Protein AF-A0A1Y4CMF0-F1 (afdb_monomer_lite)

Structure (mmCIF, N/CA/C/O backbone):
data_AF-A0A1Y4CMF0-F1
#
_entry.id   AF-A0A1Y4CMF0-F1
#
loop_
_atom_site.group_PDB
_atom_site.id
_atom_site.type_symbol
_atom_site.label_atom_id
_atom_site.label_alt_id
_atom_site.label_comp_id
_atom_site.label_asym_id
_atom_site.label_entity_id
_atom_site.label_seq_id
_atom_site.pdbx_PDB_ins_code
_atom_site.Cartn_x
_atom_site.Cartn_y
_atom_site.Cartn_z
_atom_site.occupancy
_atom_site.B_iso_or_equiv
_atom_site.auth_seq_id
_atom_site.auth_comp_id
_atom_site.auth_asym_id
_atom_site.auth_atom_id
_atom_site.pdbx_PDB_model_num
ATOM 1 N N . MET A 1 1 ? 15.851 -18.971 -7.018 1.00 60.12 1 MET A N 1
ATOM 2 C CA . MET A 1 1 ? 14.912 -17.950 -6.516 1.00 60.12 1 MET A CA 1
ATOM 3 C C . MET A 1 1 ? 15.760 -16.746 -6.165 1.00 60.12 1 MET A C 1
ATOM 5 O O . MET A 1 1 ? 16.610 -16.897 -5.301 1.00 60.12 1 MET A O 1
ATOM 9 N N . LEU A 1 2 ? 15.654 -15.646 -6.912 1.00 71.19 2 LEU A N 1
ATOM 10 C CA . LEU A 1 2 ? 16.376 -14.418 -6.572 1.00 71.19 2 LEU A CA 1
ATOM 11 C C . LEU A 1 2 ? 15.501 -13.644 -5.585 1.00 71.19 2 LEU A C 1
ATOM 13 O O . LEU A 1 2 ? 14.331 -13.408 -5.888 1.00 71.19 2 LEU A O 1
ATOM 17 N N . VAL A 1 3 ? 16.034 -13.319 -4.412 1.00 79.56 3 VAL A N 1
ATOM 18 C CA . VAL A 1 3 ? 15.354 -12.438 -3.461 1.00 79.56 3 VAL A CA 1
ATOM 19 C C . VAL A 1 3 ? 15.699 -11.001 -3.836 1.00 79.56 3 VAL A C 1
ATOM 21 O O . VAL A 1 3 ? 16.841 -10.703 -4.190 1.00 79.56 3 VAL A O 1
ATOM 24 N N . HIS A 1 4 ? 14.688 -10.139 -3.836 1.00 84.56 4 HIS A N 1
ATOM 25 C CA . HIS A 1 4 ? 14.832 -8.727 -4.148 1.00 84.56 4 HIS A CA 1
ATOM 26 C C . HIS A 1 4 ? 14.362 -7.886 -2.969 1.00 84.56 4 HIS A C 1
ATOM 28 O O . HIS A 1 4 ? 13.234 -8.056 -2.500 1.00 84.56 4 HIS A O 1
ATOM 34 N N . ASP A 1 5 ? 15.187 -6.926 -2.573 1.00 87.62 5 ASP A N 1
ATOM 35 C CA . ASP A 1 5 ? 14.797 -5.888 -1.634 1.00 87.62 5 ASP A CA 1
ATOM 36 C C . ASP A 1 5 ? 13.963 -4.831 -2.349 1.00 87.62 5 ASP A C 1
ATOM 38 O O . ASP A 1 5 ? 14.288 -4.405 -3.459 1.00 87.62 5 ASP A O 1
ATOM 42 N N . CYS A 1 6 ? 12.887 -4.391 -1.697 1.00 88.88 6 CYS A N 1
ATOM 43 C CA . CYS A 1 6 ? 12.067 -3.265 -2.129 1.00 88.88 6 CYS A CA 1
ATOM 44 C C . CYS A 1 6 ? 12.026 -2.223 -1.012 1.00 88.88 6 CYS A C 1
ATOM 46 O O . CYS A 1 6 ? 11.467 -2.474 0.057 1.00 88.88 6 CYS A O 1
ATOM 48 N N . THR A 1 7 ? 12.594 -1.045 -1.260 1.00 91.62 7 THR A N 1
ATOM 49 C CA . THR A 1 7 ? 12.693 0.034 -0.275 1.00 91.62 7 THR A CA 1
ATOM 50 C C . THR A 1 7 ? 11.970 1.287 -0.748 1.00 91.62 7 THR A C 1
ATOM 52 O O . THR A 1 7 ? 11.871 1.575 -1.945 1.00 91.62 7 THR A O 1
ATOM 55 N N . LEU A 1 8 ? 11.442 2.048 0.210 1.00 90.81 8 LEU A N 1
ATOM 56 C CA . LEU A 1 8 ? 10.960 3.399 -0.035 1.00 90.81 8 LEU A CA 1
ATOM 57 C C . LEU A 1 8 ? 12.124 4.365 0.251 1.00 90.81 8 LEU A C 1
ATOM 59 O O . LEU A 1 8 ? 12.600 4.382 1.393 1.00 90.81 8 LEU A O 1
ATOM 63 N N . PRO A 1 9 ? 12.602 5.134 -0.748 1.00 89.88 9 PRO A N 1
ATOM 64 C CA . PRO A 1 9 ? 13.748 6.025 -0.580 1.00 89.88 9 PRO A CA 1
ATOM 65 C C . PRO A 1 9 ? 13.591 6.966 0.615 1.00 89.88 9 PRO A C 1
ATOM 67 O O . PRO A 1 9 ? 12.479 7.365 0.956 1.00 89.88 9 PRO A O 1
ATOM 70 N N . ASP A 1 10 ? 14.714 7.298 1.251 1.00 88.50 10 ASP A N 1
ATOM 71 C CA . ASP A 1 10 ? 14.794 8.227 2.389 1.00 88.50 10 ASP A CA 1
ATOM 72 C C . ASP A 1 10 ? 14.026 7.790 3.650 1.00 88.50 10 ASP A C 1
ATOM 74 O O . ASP A 1 10 ? 13.872 8.559 4.601 1.00 88.50 10 ASP A O 1
ATOM 78 N N . THR A 1 11 ? 13.584 6.530 3.708 1.00 86.44 11 THR A N 1
ATOM 79 C CA . THR A 1 11 ? 12.914 5.959 4.879 1.00 86.44 11 THR A CA 1
ATOM 80 C C . THR A 1 11 ? 13.640 4.716 5.381 1.00 86.44 11 THR A C 1
ATOM 82 O O . THR A 1 11 ? 14.159 3.920 4.605 1.00 86.44 11 THR A O 1
ATOM 85 N N . ARG A 1 12 ? 13.675 4.531 6.708 1.00 87.88 12 ARG A N 1
ATOM 86 C CA . ARG A 1 12 ? 14.168 3.281 7.322 1.00 87.88 12 ARG A CA 1
ATOM 87 C C . ARG A 1 12 ? 13.092 2.203 7.415 1.00 87.88 12 ARG A C 1
ATOM 89 O O . ARG A 1 12 ? 13.411 1.028 7.521 1.00 87.88 12 ARG A O 1
ATOM 96 N N . ALA A 1 13 ? 11.834 2.622 7.436 1.00 90.88 13 ALA A N 1
ATOM 97 C CA . ALA A 1 13 ? 10.668 1.762 7.479 1.00 90.88 13 ALA A CA 1
ATOM 98 C C . ALA A 1 13 ? 9.479 2.528 6.901 1.00 90.88 13 ALA A C 1
ATOM 100 O O . ALA A 1 13 ? 9.393 3.752 7.032 1.00 90.88 13 ALA A O 1
ATOM 101 N N . PHE A 1 14 ? 8.551 1.790 6.308 1.00 92.94 14 PHE A N 1
ATOM 102 C CA . PHE A 1 14 ? 7.302 2.319 5.782 1.00 92.94 14 PHE A CA 1
ATOM 103 C C . PHE A 1 14 ? 6.143 1.398 6.187 1.00 92.94 14 PHE A C 1
ATOM 105 O O . PHE A 1 14 ? 6.331 0.182 6.286 1.00 92.94 14 PHE A O 1
ATOM 112 N N . PRO A 1 15 ? 4.944 1.947 6.449 1.00 95.56 15 PRO A N 1
ATOM 113 C CA . PRO A 1 15 ? 3.799 1.133 6.810 1.00 95.56 15 PRO A CA 1
ATOM 114 C C . PRO A 1 15 ? 3.237 0.376 5.602 1.00 95.56 15 PRO A C 1
ATOM 116 O O . PRO A 1 15 ? 3.214 0.879 4.476 1.00 95.56 15 PRO A O 1
ATOM 119 N N . LEU A 1 16 ? 2.713 -0.819 5.872 1.00 97.25 16 LEU A N 1
ATOM 120 C CA . LEU A 1 16 ? 1.889 -1.581 4.940 1.00 97.25 16 LEU A CA 1
ATOM 121 C C . LEU A 1 16 ? 0.438 -1.527 5.405 1.00 97.25 16 LEU A C 1
ATOM 123 O O . LEU A 1 16 ? 0.131 -1.869 6.551 1.00 97.25 16 LEU A O 1
ATOM 127 N N . ALA A 1 17 ? -0.460 -1.122 4.512 1.00 98.06 17 ALA A N 1
ATOM 128 C CA . ALA A 1 17 ? -1.882 -1.146 4.799 1.00 98.06 17 ALA A CA 1
ATOM 129 C C . ALA A 1 17 ? -2.334 -2.578 5.080 1.00 98.06 17 ALA A C 1
ATOM 131 O O . ALA A 1 17 ? -2.047 -3.515 4.329 1.00 98.06 17 ALA A O 1
ATOM 132 N N . SER A 1 18 ? -3.033 -2.729 6.195 1.00 97.56 18 SER A N 1
ATOM 133 C CA . SER A 1 18 ? -3.462 -4.019 6.712 1.00 97.56 18 SER A CA 1
ATOM 134 C C . SER A 1 18 ? -4.867 -3.900 7.276 1.00 97.56 18 SER A C 1
ATOM 136 O O . SER A 1 18 ? -5.229 -2.866 7.839 1.00 97.56 18 SER A O 1
ATOM 138 N N . VAL A 1 19 ? -5.642 -4.969 7.133 1.00 97.06 19 VAL A N 1
ATOM 139 C CA . VAL A 1 19 ? -6.914 -5.149 7.838 1.00 97.06 19 VAL A CA 1
ATOM 140 C C . VAL A 1 19 ? -6.669 -6.002 9.076 1.00 97.06 19 VAL A C 1
ATOM 142 O O . VAL A 1 19 ? -5.856 -6.925 9.025 1.00 97.06 19 VAL A O 1
ATOM 145 N N . LEU A 1 20 ? -7.343 -5.681 10.178 1.00 97.25 20 LEU A N 1
ATOM 146 C CA . LEU A 1 20 ? -7.255 -6.397 11.449 1.00 97.25 20 LEU A CA 1
ATOM 147 C C . LEU A 1 20 ? -8.645 -6.908 11.820 1.00 97.25 20 LEU A C 1
ATOM 149 O O . LEU A 1 20 ? -9.606 -6.141 11.822 1.00 97.25 20 LEU A O 1
ATOM 153 N N . GLU A 1 21 ? -8.730 -8.180 12.183 1.00 97.56 21 GLU A N 1
ATOM 154 C CA . GLU A 1 21 ? -9.910 -8.774 12.798 1.00 97.56 21 GLU A CA 1
ATOM 155 C C . GLU A 1 21 ? -9.457 -9.618 13.997 1.00 97.56 21 GLU A C 1
ATOM 157 O O . GLU A 1 21 ? -8.680 -10.563 13.849 1.00 97.56 21 GLU A O 1
ATOM 162 N N . HIS A 1 22 ? -9.925 -9.258 15.196 1.00 96.56 22 HIS A N 1
ATOM 163 C CA . HIS A 1 22 ? -9.463 -9.825 16.470 1.00 96.56 22 HIS A CA 1
ATOM 164 C C . HIS A 1 22 ? -7.932 -9.746 16.639 1.00 96.56 22 HIS A C 1
ATOM 166 O O . HIS A 1 22 ? -7.378 -8.657 16.775 1.00 96.56 22 HIS A O 1
ATOM 172 N N . ASP A 1 23 ? -7.256 -10.896 16.656 1.00 96.81 23 ASP A N 1
ATOM 173 C CA . ASP A 1 23 ? -5.814 -11.074 16.827 1.00 96.81 23 ASP A CA 1
ATOM 174 C C . ASP A 1 23 ? -5.086 -11.361 15.502 1.00 96.81 23 ASP A C 1
ATOM 176 O O . ASP A 1 23 ? -3.887 -11.649 15.498 1.00 96.81 23 ASP A O 1
ATOM 180 N N . ARG A 1 24 ? -5.790 -11.286 14.363 1.00 97.69 24 ARG A N 1
ATOM 181 C CA . ARG A 1 24 ? -5.233 -11.578 13.037 1.00 97.69 24 ARG A CA 1
ATOM 182 C C . ARG A 1 24 ? -5.242 -10.341 12.167 1.00 97.69 24 ARG A C 1
ATOM 184 O O . ARG A 1 24 ? -6.255 -9.657 12.052 1.00 97.69 24 ARG A O 1
ATOM 191 N N . PHE A 1 25 ? -4.130 -10.111 11.480 1.00 97.56 25 PHE A N 1
ATOM 192 C CA . PHE A 1 25 ? -4.058 -9.103 10.434 1.00 97.56 25 PHE A CA 1
ATOM 193 C C . PHE A 1 25 ? -3.728 -9.735 9.084 1.00 97.56 25 PHE A C 1
ATOM 195 O O . PHE A 1 25 ? -3.097 -10.788 8.999 1.00 97.56 25 PHE A O 1
ATOM 202 N N . SER A 1 26 ? -4.168 -9.077 8.018 1.00 98.00 26 SER A N 1
ATOM 203 C CA . SER A 1 26 ? -3.800 -9.404 6.643 1.00 98.00 26 SER A CA 1
ATOM 204 C C . SER A 1 26 ? -3.302 -8.154 5.942 1.00 98.00 26 SER A C 1
ATOM 206 O O . SER A 1 26 ? -3.938 -7.102 6.012 1.00 98.00 26 SER A O 1
ATOM 208 N N . ILE A 1 27 ? -2.176 -8.280 5.245 1.00 98.12 27 ILE A N 1
ATOM 209 C CA . ILE A 1 27 ? -1.623 -7.203 4.426 1.00 98.12 27 ILE A CA 1
ATOM 210 C C . ILE A 1 27 ? -2.461 -7.080 3.156 1.00 98.12 27 ILE A C 1
ATOM 212 O O . ILE A 1 27 ? -2.679 -8.053 2.429 1.00 98.12 27 ILE A O 1
ATOM 216 N N . VAL A 1 28 ? -2.913 -5.864 2.871 1.00 98.00 28 VAL A N 1
ATOM 217 C CA . VAL A 1 28 ? -3.653 -5.564 1.649 1.00 98.00 28 VAL A CA 1
ATOM 218 C C . VAL A 1 28 ? -2.676 -5.513 0.481 1.00 98.00 28 VAL A C 1
ATOM 220 O O . VAL A 1 28 ? -1.608 -4.909 0.564 1.00 98.00 28 VAL A O 1
ATOM 223 N N . THR A 1 29 ? -3.044 -6.140 -0.635 1.00 97.44 29 THR A N 1
ATOM 224 C CA . THR A 1 29 ? -2.224 -6.169 -1.852 1.00 97.44 29 THR A CA 1
ATOM 225 C C . THR A 1 29 ? -2.942 -5.499 -3.019 1.00 97.44 29 THR A C 1
ATOM 227 O O . THR A 1 29 ? -4.149 -5.653 -3.198 1.00 97.44 29 THR A O 1
ATOM 230 N N . THR A 1 30 ? -2.190 -4.815 -3.873 1.00 97.25 30 THR A N 1
ATOM 231 C CA . THR A 1 30 ? -2.657 -4.114 -5.075 1.00 97.25 30 THR A CA 1
ATOM 232 C C . THR A 1 30 ? -1.958 -4.659 -6.333 1.00 97.25 30 THR A C 1
ATOM 234 O O . THR A 1 30 ? -1.215 -5.650 -6.271 1.00 97.25 30 THR A O 1
ATOM 237 N N . ARG A 1 31 ? -2.240 -4.058 -7.495 1.00 97.12 31 ARG A N 1
ATOM 238 C CA . ARG A 1 31 ? -1.471 -4.274 -8.728 1.00 97.12 31 ARG A CA 1
ATOM 239 C C . ARG A 1 31 ? -0.042 -3.745 -8.542 1.00 97.12 31 ARG A C 1
ATOM 241 O O . ARG A 1 31 ? 0.138 -2.742 -7.853 1.00 97.12 31 ARG A O 1
ATOM 248 N N . PRO A 1 32 ? 0.972 -4.391 -9.134 1.00 96.12 32 PRO A N 1
ATOM 249 C CA . PRO A 1 32 ? 2.341 -3.914 -9.023 1.00 96.12 32 PRO A CA 1
ATOM 250 C C . PRO A 1 32 ? 2.529 -2.594 -9.782 1.00 96.12 32 PRO A C 1
ATOM 252 O O . PRO A 1 32 ? 1.900 -2.363 -10.816 1.00 96.12 32 PRO A O 1
ATOM 255 N N . ASN A 1 33 ? 3.415 -1.738 -9.270 1.00 95.31 33 ASN A N 1
ATOM 256 C CA . ASN A 1 33 ? 3.958 -0.607 -10.023 1.00 95.31 33 ASN A CA 1
ATOM 257 C C . ASN A 1 33 ? 5.093 -1.082 -10.954 1.00 95.31 33 ASN A C 1
ATOM 259 O O . ASN A 1 33 ? 5.448 -2.262 -10.967 1.00 95.31 33 ASN A O 1
ATOM 263 N N . ALA A 1 34 ? 5.692 -0.158 -11.712 1.00 93.56 34 ALA A N 1
ATOM 264 C CA . ALA A 1 34 ? 6.783 -0.478 -12.635 1.00 93.56 34 ALA A CA 1
ATOM 265 C C . ALA A 1 34 ? 7.993 -1.136 -11.943 1.00 93.56 34 ALA A C 1
ATOM 267 O O . ALA A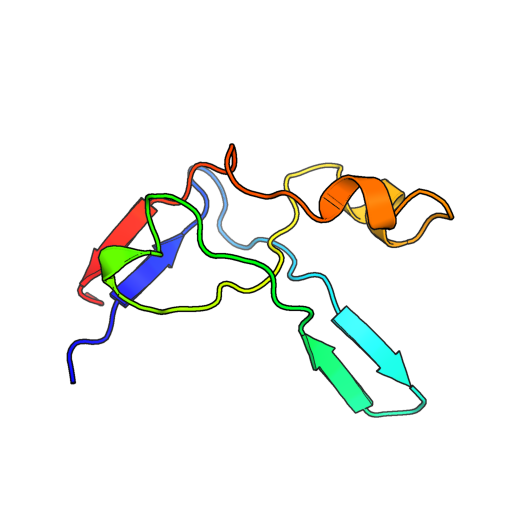 1 34 ? 8.606 -2.023 -12.531 1.00 93.56 34 ALA A O 1
ATOM 268 N N . SER A 1 35 ? 8.297 -0.752 -10.696 1.00 92.19 35 SER A N 1
ATOM 269 C CA . SER A 1 35 ? 9.402 -1.337 -9.929 1.00 92.19 35 SER A CA 1
ATOM 270 C C . SER A 1 35 ? 9.172 -2.814 -9.609 1.00 92.19 35 SER A C 1
ATOM 272 O O . SER A 1 35 ? 10.118 -3.582 -9.649 1.00 92.19 35 SER A O 1
ATOM 274 N N . VAL A 1 36 ? 7.935 -3.230 -9.310 1.00 93.12 36 VAL A N 1
ATOM 275 C CA . VAL A 1 36 ? 7.625 -4.601 -8.851 1.00 93.12 36 VAL A CA 1
ATOM 276 C C . VAL A 1 36 ? 7.135 -5.518 -9.979 1.00 93.12 36 VAL A C 1
ATOM 278 O O . VAL A 1 36 ? 7.292 -6.736 -9.893 1.00 93.12 36 VAL A O 1
ATOM 281 N N . ALA A 1 37 ? 6.567 -4.961 -11.053 1.00 93.62 37 ALA A N 1
ATOM 282 C CA . ALA A 1 37 ? 5.860 -5.725 -12.086 1.00 93.62 37 ALA A CA 1
ATOM 283 C C . ALA A 1 37 ? 6.729 -6.755 -12.825 1.00 93.62 37 ALA A C 1
ATOM 285 O O . ALA A 1 37 ? 6.207 -7.767 -13.287 1.00 93.62 37 ALA A O 1
ATOM 286 N N . SER A 1 38 ? 8.040 -6.520 -12.927 1.00 89.69 38 SER A N 1
ATOM 287 C CA . SER A 1 38 ? 8.984 -7.464 -13.539 1.00 89.69 38 SER A CA 1
ATOM 288 C C . SER A 1 38 ? 9.284 -8.682 -12.658 1.00 89.69 38 SER A C 1
ATOM 290 O O . SER A 1 38 ? 9.718 -9.708 -13.177 1.00 89.69 38 SER A O 1
ATOM 292 N N . MET A 1 39 ? 9.050 -8.584 -11.345 1.00 88.94 39 MET A N 1
ATOM 293 C CA . MET A 1 39 ? 9.398 -9.613 -10.359 1.00 88.94 39 MET A CA 1
ATOM 294 C C . MET A 1 39 ? 8.170 -10.372 -9.848 1.00 88.94 39 MET A C 1
ATOM 296 O O . MET A 1 39 ? 8.250 -11.578 -9.618 1.00 88.94 39 MET A O 1
ATOM 300 N N . HIS A 1 40 ? 7.035 -9.690 -9.649 1.00 90.88 40 HIS A N 1
ATOM 301 C CA . HIS A 1 40 ? 5.850 -10.292 -9.035 1.00 90.88 40 HIS A CA 1
ATOM 302 C C . HIS A 1 40 ? 4.530 -9.669 -9.524 1.00 90.88 40 HIS A C 1
ATOM 304 O O . HIS A 1 40 ? 4.425 -8.466 -9.758 1.00 90.88 40 HIS A O 1
ATOM 310 N N . GLY A 1 41 ? 3.474 -10.486 -9.622 1.00 94.19 41 GLY A N 1
ATOM 311 C CA . GLY A 1 41 ? 2.159 -10.067 -10.137 1.00 94.19 41 GLY A CA 1
ATOM 312 C C . GLY A 1 41 ? 1.287 -9.275 -9.152 1.00 94.19 41 GLY A C 1
ATOM 313 O O . GLY A 1 41 ? 0.182 -8.857 -9.499 1.00 94.19 41 GLY A O 1
ATOM 314 N N . ARG A 1 42 ? 1.752 -9.088 -7.912 1.00 95.31 42 ARG A N 1
ATOM 315 C CA . ARG A 1 42 ? 1.076 -8.343 -6.836 1.00 95.31 42 ARG A CA 1
ATOM 316 C C . ARG A 1 42 ? 2.100 -7.599 -5.990 1.00 95.31 42 ARG A C 1
ATOM 318 O O . ARG A 1 42 ? 3.218 -8.075 -5.827 1.00 95.31 42 ARG A O 1
ATOM 325 N N . MET A 1 43 ? 1.687 -6.482 -5.409 1.00 95.62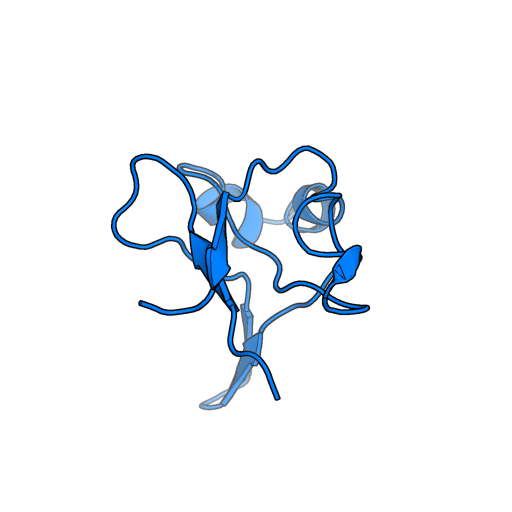 43 MET A N 1
ATOM 326 C CA . MET A 1 43 ? 2.505 -5.673 -4.505 1.00 95.62 43 MET A CA 1
ATOM 327 C C . MET A 1 43 ? 1.711 -5.377 -3.235 1.00 95.62 43 MET A C 1
ATOM 329 O O . MET A 1 43 ? 0.501 -5.163 -3.310 1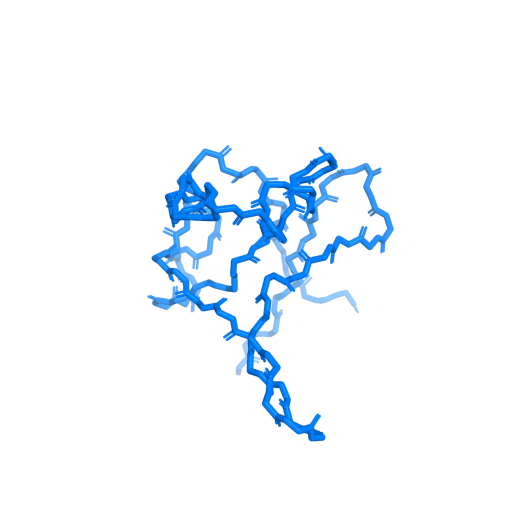.00 95.62 43 MET A O 1
ATOM 333 N N . SER A 1 44 ? 2.360 -5.357 -2.073 1.00 96.12 44 SER A N 1
ATOM 334 C CA . SER A 1 44 ? 1.730 -4.865 -0.841 1.00 96.12 44 SER A CA 1
ATOM 335 C C . SER A 1 44 ? 1.341 -3.393 -0.995 1.00 96.12 44 SER A C 1
ATOM 337 O O . SER A 1 44 ? 2.043 -2.621 -1.647 1.00 96.12 44 SER A O 1
ATOM 339 N N . LEU A 1 45 ? 0.224 -2.978 -0.402 1.00 97.69 45 LEU A N 1
ATOM 340 C CA . LEU A 1 45 ? -0.176 -1.576 -0.403 1.00 97.69 45 LEU A CA 1
ATOM 341 C C . LEU A 1 45 ? 0.700 -0.818 0.604 1.00 97.69 45 LEU A C 1
ATOM 343 O O . LEU A 1 45 ? 0.439 -0.797 1.805 1.00 97.69 45 LEU A O 1
ATOM 347 N N . VAL A 1 46 ? 1.777 -0.233 0.089 1.00 96.94 46 VAL A N 1
ATOM 348 C CA . VAL A 1 46 ? 2.702 0.628 0.832 1.00 96.94 46 VAL A CA 1
ATOM 349 C C . VAL A 1 46 ? 2.074 2.006 1.035 1.00 96.94 46 VAL A C 1
ATOM 351 O O . VAL A 1 46 ? 1.524 2.584 0.093 1.00 96.94 46 VAL A O 1
ATOM 354 N N . LEU A 1 47 ? 2.190 2.536 2.251 1.00 96.44 47 LEU A N 1
ATOM 355 C CA . LEU A 1 47 ? 1.746 3.880 2.613 1.00 96.44 47 LEU A CA 1
ATOM 356 C C . LEU A 1 47 ? 2.927 4.859 2.601 1.00 96.44 47 LEU A C 1
ATOM 358 O O . LEU A 1 47 ? 3.976 4.593 3.190 1.00 96.44 47 LEU A O 1
ATOM 362 N N . ARG A 1 48 ? 2.754 6.013 1.953 1.00 93.69 48 ARG A N 1
ATOM 363 C CA . ARG A 1 48 ? 3.706 7.131 2.018 1.00 93.69 48 ARG A CA 1
ATOM 364 C C . ARG A 1 48 ? 3.628 7.839 3.377 1.00 93.69 48 ARG A C 1
ATOM 366 O O . ARG A 1 48 ? 2.613 7.729 4.075 1.00 93.69 48 ARG A O 1
ATOM 373 N N . PRO A 1 49 ? 4.652 8.631 3.746 1.00 90.94 49 PRO A N 1
ATOM 374 C CA . PRO A 1 49 ? 4.559 9.531 4.890 1.00 90.94 49 PRO A CA 1
ATOM 375 C C . PRO A 1 49 ? 3.275 10.376 4.838 1.00 90.94 49 PRO A C 1
ATOM 377 O O . PRO A 1 49 ? 2.979 11.007 3.827 1.00 90.94 49 PRO A O 1
ATOM 380 N N . GLY A 1 50 ? 2.498 10.353 5.923 1.00 91.75 50 GLY A N 1
ATOM 381 C CA . GLY A 1 50 ? 1.221 11.069 6.036 1.00 91.75 50 GLY A CA 1
ATOM 382 C C . GLY A 1 50 ? -0.021 10.311 5.543 1.00 91.75 50 GLY A C 1
ATOM 383 O O . GLY A 1 50 ? -1.127 10.670 5.937 1.00 91.75 50 GLY A O 1
ATOM 384 N N . GLU A 1 51 ? 0.115 9.226 4.771 1.00 96.50 51 GLU A N 1
ATOM 385 C CA . GLU A 1 51 ? -1.046 8.485 4.239 1.00 96.50 51 GLU A CA 1
ATOM 386 C C . GLU A 1 51 ? -1.723 7.576 5.286 1.00 96.50 51 GLU A C 1
ATOM 388 O O . GLU A 1 51 ? -2.863 7.161 5.083 1.00 96.50 51 GLU A O 1
ATOM 393 N N . SER A 1 52 ? -1.091 7.308 6.438 1.00 96.56 52 SER A N 1
ATOM 394 C CA . SER A 1 52 ? -1.692 6.495 7.512 1.00 96.56 52 SER A CA 1
ATOM 395 C C . SER A 1 52 ? -3.024 7.057 8.015 1.00 96.56 52 SER A C 1
ATOM 397 O O . SER A 1 52 ? -3.931 6.288 8.319 1.00 96.56 52 SER A O 1
ATOM 399 N N . GLY A 1 53 ? -3.169 8.386 8.073 1.00 97.12 53 GLY A N 1
ATOM 400 C CA . GLY A 1 53 ? -4.432 9.020 8.464 1.00 97.12 53 GLY A CA 1
ATOM 401 C C . GLY A 1 53 ? -5.552 8.782 7.449 1.00 97.12 53 GLY A C 1
ATOM 402 O O . GLY A 1 53 ? -6.698 8.585 7.838 1.00 97.12 53 GLY A O 1
ATOM 403 N N . ILE A 1 54 ? -5.210 8.728 6.158 1.00 97.88 54 ILE A N 1
ATOM 404 C CA . ILE A 1 54 ? -6.156 8.416 5.079 1.00 97.88 54 ILE A CA 1
ATOM 405 C C . ILE A 1 54 ? -6.551 6.936 5.151 1.00 97.88 54 ILE A C 1
ATOM 407 O O . ILE A 1 54 ? -7.733 6.618 5.059 1.00 97.88 54 ILE A O 1
ATOM 411 N N . TRP A 1 55 ? -5.583 6.035 5.370 1.00 97.88 55 TRP A N 1
ATOM 412 C CA . TRP A 1 55 ? -5.835 4.593 5.498 1.00 97.88 55 TRP A CA 1
ATOM 413 C C . TRP A 1 55 ? -6.785 4.250 6.651 1.00 97.88 55 TRP A C 1
ATOM 415 O O . TRP A 1 55 ? -7.641 3.384 6.510 1.00 97.88 55 TRP A O 1
ATOM 425 N N . LEU A 1 56 ? -6.640 4.931 7.788 1.00 97.38 56 LEU A N 1
ATOM 426 C CA . LEU A 1 56 ? -7.483 4.717 8.968 1.00 97.38 56 LEU A CA 1
ATOM 427 C C . LEU A 1 56 ? -8.823 5.473 8.901 1.00 97.38 56 LEU A C 1
ATOM 429 O O . LEU A 1 56 ? -9.645 5.340 9.807 1.00 97.38 56 LEU A O 1
ATOM 433 N N . GLY A 1 57 ? -9.033 6.283 7.860 1.00 97.00 57 GLY A N 1
ATOM 434 C CA . GLY A 1 57 ? -10.228 7.094 7.655 1.00 97.00 57 GLY A CA 1
ATOM 435 C C . GLY A 1 57 ? -11.214 6.491 6.646 1.00 97.00 57 GLY A C 1
ATOM 436 O O . GLY A 1 57 ? -10.946 5.457 6.034 1.00 97.00 57 GLY A O 1
ATOM 437 N N . PRO A 1 58 ? -12.361 7.157 6.418 1.00 96.94 58 PRO A N 1
ATOM 438 C CA . PRO A 1 58 ? -13.366 6.704 5.450 1.00 96.94 58 PRO A CA 1
ATOM 439 C C . PRO A 1 58 ? -12.864 6.738 3.995 1.00 96.94 58 PRO A C 1
ATOM 441 O O . PRO A 1 58 ? -13.417 6.063 3.131 1.00 96.94 58 PRO A O 1
ATOM 444 N N . ASP A 1 59 ? -11.796 7.490 3.734 1.00 97.31 59 ASP A N 1
ATOM 445 C CA . ASP A 1 59 ? -11.214 7.717 2.412 1.00 97.31 59 ASP A CA 1
ATOM 446 C C . ASP A 1 59 ? -10.134 6.696 2.015 1.00 97.31 59 ASP A C 1
ATOM 448 O O . ASP A 1 59 ? -9.442 6.880 1.012 1.00 97.31 59 ASP A O 1
ATOM 452 N N . PHE A 1 60 ? -9.985 5.596 2.760 1.00 96.81 60 PHE A N 1
ATOM 453 C CA . PHE A 1 60 ? -8.931 4.598 2.536 1.00 96.81 60 PHE A CA 1
ATOM 454 C C . PHE A 1 60 ? -8.866 4.081 1.087 1.00 96.81 60 PHE A C 1
ATOM 456 O O . PHE A 1 60 ? -7.785 3.787 0.573 1.00 96.81 60 PHE A O 1
ATOM 463 N N . ALA A 1 61 ? -10.010 4.004 0.396 1.00 96.50 61 ALA A N 1
ATOM 464 C CA . ALA A 1 61 ? -10.106 3.517 -0.979 1.00 96.50 61 ALA A CA 1
ATOM 465 C C . ALA A 1 61 ? -9.337 4.391 -1.990 1.00 96.50 61 ALA A C 1
ATOM 467 O O . ALA A 1 61 ? -8.912 3.889 -3.033 1.00 96.50 61 ALA A O 1
ATOM 468 N N . GLN A 1 62 ? -9.083 5.666 -1.671 1.00 96.56 62 GLN A N 1
ATOM 469 C CA . GLN A 1 62 ? -8.276 6.567 -2.504 1.00 96.56 62 GLN A CA 1
ATOM 470 C C . GLN A 1 62 ? -6.816 6.092 -2.640 1.00 96.56 62 GLN A C 1
ATOM 472 O O . GLN A 1 62 ? -6.107 6.478 -3.570 1.00 96.56 62 GLN A O 1
ATOM 477 N N . LEU A 1 63 ? -6.358 5.214 -1.741 1.00 97.50 63 LEU A N 1
ATOM 478 C CA . LEU A 1 63 ? -5.001 4.669 -1.735 1.00 97.50 63 LEU A CA 1
ATOM 479 C C . LEU A 1 63 ? -4.842 3.404 -2.602 1.00 97.50 63 LEU A C 1
ATOM 481 O O . LEU A 1 63 ? -3.753 2.835 -2.651 1.00 97.50 63 LEU A O 1
ATOM 485 N N . ALA A 1 64 ? -5.894 2.947 -3.291 1.00 95.75 64 ALA A N 1
ATOM 486 C CA . ALA A 1 64 ? -5.874 1.681 -4.028 1.00 95.75 64 ALA A CA 1
ATOM 487 C C . ALA A 1 64 ? -4.866 1.656 -5.195 1.00 95.75 64 ALA A C 1
ATOM 489 O O . ALA A 1 64 ? -4.197 0.639 -5.413 1.00 95.75 64 ALA A O 1
ATOM 490 N N . ASP A 1 65 ? -4.739 2.760 -5.940 1.00 96.12 65 ASP A N 1
ATOM 491 C CA . ASP A 1 65 ? -3.796 2.865 -7.058 1.00 96.12 65 ASP A CA 1
ATOM 492 C C . ASP A 1 65 ? -2.429 3.362 -6.584 1.00 96.12 65 ASP A C 1
ATOM 494 O O . ASP A 1 65 ? -2.279 4.521 -6.201 1.00 96.12 65 ASP A O 1
ATOM 498 N N . ARG A 1 66 ? -1.419 2.488 -6.616 1.00 96.62 66 ARG A N 1
ATOM 499 C CA . ARG A 1 66 ? -0.029 2.780 -6.220 1.00 96.62 66 ARG A CA 1
ATOM 500 C C . ARG A 1 66 ? 0.934 2.842 -7.409 1.00 96.62 66 ARG A C 1
ATOM 502 O O . ARG A 1 66 ? 2.143 2.748 -7.217 1.00 96.62 66 ARG A O 1
ATOM 509 N N . SER A 1 67 ? 0.423 3.037 -8.624 1.00 96.00 67 SER A N 1
ATOM 510 C CA . SER A 1 67 ? 1.230 3.149 -9.848 1.00 96.00 67 SER A CA 1
ATOM 511 C C . SER A 1 67 ? 2.301 4.248 -9.782 1.00 96.00 67 SER A C 1
ATOM 513 O O . SER A 1 67 ? 3.389 4.073 -10.323 1.00 96.00 67 SER A O 1
ATOM 515 N N . THR A 1 68 ? 2.031 5.343 -9.062 1.00 95.06 68 THR A N 1
ATOM 516 C CA . THR A 1 68 ? 2.942 6.493 -8.894 1.00 95.06 68 THR A CA 1
ATOM 517 C C . THR A 1 68 ? 3.888 6.377 -7.696 1.00 95.06 68 THR A C 1
ATOM 519 O O . THR A 1 68 ? 4.615 7.321 -7.376 1.00 95.06 68 THR A O 1
ATOM 522 N N . LEU A 1 69 ? 3.853 5.270 -6.950 1.00 94.25 69 LEU A N 1
ATOM 523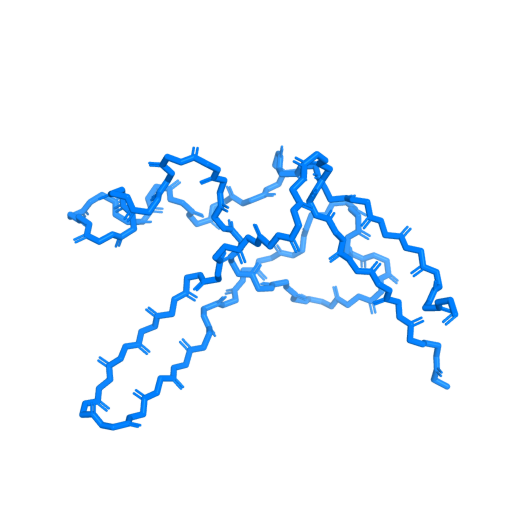 C CA . LEU A 1 69 ? 4.758 5.061 -5.823 1.00 94.25 69 LEU A CA 1
ATOM 524 C C . LEU A 1 69 ? 6.156 4.724 -6.344 1.00 94.25 69 LEU A C 1
ATOM 526 O O . LEU A 1 69 ? 6.315 3.764 -7.095 1.00 94.25 69 LEU A O 1
ATOM 530 N N . HIS A 1 70 ? 7.161 5.481 -5.911 1.00 91.62 70 HIS A N 1
ATOM 531 C CA . HIS A 1 70 ? 8.549 5.235 -6.280 1.00 91.62 70 HIS A CA 1
ATOM 532 C C . HIS A 1 70 ? 9.214 4.314 -5.253 1.00 91.62 70 HIS A C 1
ATOM 534 O O . HIS A 1 70 ? 9.570 4.750 -4.160 1.00 91.62 70 HIS A O 1
ATOM 540 N N . LEU A 1 71 ? 9.359 3.038 -5.612 1.00 91.88 71 LEU A N 1
ATOM 541 C CA . LEU A 1 71 ? 10.119 2.055 -4.841 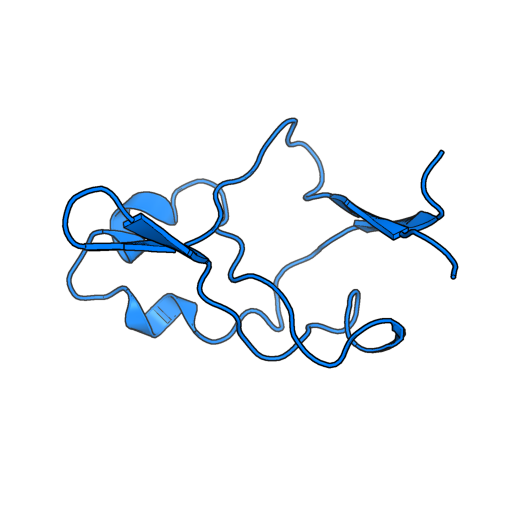1.00 91.88 71 LEU A CA 1
ATOM 542 C C . LEU A 1 71 ? 11.457 1.803 -5.532 1.00 91.88 71 LEU A C 1
ATOM 544 O O . LEU A 1 71 ? 11.493 1.620 -6.752 1.00 91.88 71 LEU A O 1
ATOM 548 N N . ALA A 1 72 ? 12.533 1.757 -4.7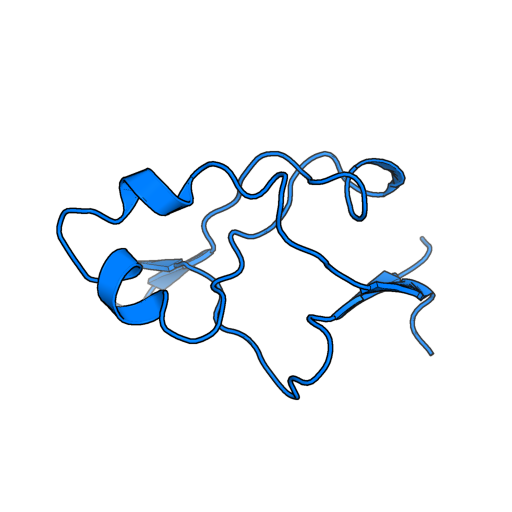52 1.00 91.56 72 ALA A N 1
ATOM 549 C CA . ALA A 1 72 ? 13.802 1.219 -5.214 1.00 91.56 72 ALA A CA 1
ATOM 550 C C . ALA A 1 72 ? 13.767 -0.305 -5.053 1.00 91.56 72 ALA A C 1
ATOM 552 O O . ALA A 1 72 ? 13.368 -0.804 -4.002 1.00 91.56 72 ALA A O 1
ATOM 553 N N . SER A 1 73 ? 14.163 -1.036 -6.094 1.00 86.62 73 SER A N 1
ATOM 554 C CA . SER A 1 73 ? 14.233 -2.496 -6.068 1.00 86.62 73 SER A CA 1
ATOM 555 C C . SER A 1 73 ? 15.571 -2.996 -6.592 1.00 86.62 73 SER A C 1
ATOM 557 O O . SER A 1 73 ? 16.028 -2.542 -7.642 1.00 86.62 73 SER A O 1
ATOM 559 N N . GLY A 1 74 ? 16.175 -3.954 -5.898 1.00 83.94 74 GLY A N 1
ATOM 560 C CA . GLY A 1 74 ? 17.459 -4.555 -6.263 1.00 83.94 74 GLY A CA 1
ATOM 561 C C . GLY A 1 74 ? 17.595 -5.956 -5.670 1.00 83.94 74 GLY A C 1
ATOM 562 O O . GLY A 1 74 ? 16.723 -6.354 -4.904 1.00 83.94 74 GLY A O 1
ATOM 563 N N . PRO A 1 75 ? 18.597 -6.752 -6.071 1.00 80.94 75 PRO A N 1
ATOM 564 C CA . PRO A 1 75 ? 18.888 -8.011 -5.388 1.00 80.94 75 PRO A CA 1
ATOM 565 C C . PRO A 1 75 ? 19.170 -7.749 -3.902 1.00 80.94 75 PRO A C 1
ATOM 567 O O . PRO A 1 75 ? 19.766 -6.722 -3.575 1.00 80.94 75 PRO A O 1
ATOM 570 N N . GLU A 1 76 ? 18.723 -8.657 -3.034 1.00 75.94 76 GLU A N 1
ATOM 571 C CA . GLU A 1 76 ? 19.066 -8.634 -1.603 1.00 75.94 76 GLU A CA 1
ATOM 572 C C . GLU A 1 76 ? 20.598 -8.670 -1.439 1.00 75.94 76 GLU A C 1
ATOM 574 O O . GLU A 1 76 ? 21.282 -9.403 -2.166 1.00 75.94 76 GLU A O 1
ATOM 579 N N . ALA A 1 77 ? 21.125 -7.818 -0.553 1.00 63.72 77 ALA A N 1
ATOM 580 C CA . ALA A 1 77 ? 22.563 -7.635 -0.325 1.00 63.72 77 ALA A CA 1
ATOM 581 C C . ALA A 1 77 ? 23.171 -8.679 0.623 1.00 63.72 77 ALA A C 1
ATOM 583 O O . ALA A 1 77 ? 22.503 -9.054 1.611 1.00 63.72 77 ALA A O 1
#

Radius of gyration: 13.11 Å; chains: 1; bounding box: 36×29×30 Å

pLDDT: mean 92.59, std 7.29, range [60.12, 98.12]

Secondary structure (DSSP, 8-state):
---EEEE-TT-S---B-EEEETTEEEE-EE---HHHHTT-S-EE-BPPTTTHHHHTSTTGGGGS--TT---EEEE--

Sequence (77 aa):
MLVHDCTLPDTRAFPLASVLEHDRFSIVTTRPNASVASMHGRMSLVLRPGESGIWLGPDFAQLADRSTLHLASGPEA

Foldseek 3Di:
DFDKDKAQPPDPDWDFQWDDDDPDIDFDKAADAPQCVVPDRIDTQTDDVPCVVCCVDPNVVVSRDCNVRDIDMDTDD